Protein AF-0000000066289237 (afdb_homodimer)

Structure (mmCIF, N/CA/C/O backbone):
data_AF-0000000066289237-model_v1
#
loop_
_entity.id
_entity.type
_entity.pdbx_description
1 polymer 'UPF0339 protein NMB1088'
#
loop_
_atom_site.group_PDB
_atom_site.id
_atom_site.type_symbol
_atom_site.label_atom_id
_atom_site.label_alt_id
_atom_site.label_comp_id
_atom_site.label_asym_id
_atom_site.label_entity_id
_atom_site.label_seq_id
_atom_site.pdbx_PDB_ins_code
_atom_site.Cartn_x
_atom_site.Cartn_y
_atom_site.Cartn_z
_atom_site.occupancy
_atom_site.B_iso_or_equiv
_atom_site.auth_seq_id
_atom_site.auth_comp_id
_atom_site.auth_asym_id
_atom_site.auth_atom_id
_atom_site.pdbx_PDB_model_num
ATOM 1 N N . MET A 1 1 ? 5.824 -2.709 -13.477 1 91.81 1 MET A N 1
ATOM 2 C CA . MET A 1 1 ? 5.531 -1.972 -12.242 1 91.81 1 MET A CA 1
ATOM 3 C C . MET A 1 1 ? 6.652 -2.15 -11.227 1 91.81 1 MET A C 1
ATOM 5 O O . MET A 1 1 ? 7.297 -3.201 -11.18 1 91.81 1 MET A O 1
ATOM 9 N N . TYR A 1 2 ? 7.062 -1.073 -10.445 1 96.19 2 TYR A N 1
ATOM 10 C CA . TYR A 1 2 ? 8.086 -1.172 -9.406 1 96.19 2 TYR A CA 1
ATOM 11 C C . TYR A 1 2 ? 7.758 -0.263 -8.227 1 96.19 2 TYR A C 1
ATOM 13 O O . TYR A 1 2 ? 7.059 0.739 -8.383 1 96.19 2 TYR A O 1
ATOM 21 N N . PHE A 1 3 ? 8.375 -0.663 -7.129 1 96.94 3 PHE A N 1
ATOM 22 C CA . PHE A 1 3 ? 8.242 0.185 -5.953 1 96.94 3 PHE A CA 1
ATOM 23 C C . PHE A 1 3 ? 9.43 1.136 -5.836 1 96.94 3 PHE A C 1
ATOM 25 O O . PHE A 1 3 ? 10.555 0.781 -6.195 1 96.94 3 PHE A O 1
ATOM 32 N N . GLU A 1 4 ? 9.133 2.324 -5.316 1 96.88 4 GLU A N 1
ATOM 33 C CA . GLU A 1 4 ? 10.195 3.242 -4.902 1 96.88 4 GLU A CA 1
ATOM 34 C C . GLU A 1 4 ? 10.086 3.568 -3.414 1 96.88 4 GLU A C 1
ATOM 36 O O . GLU A 1 4 ? 9 3.842 -2.908 1 96.88 4 GLU A O 1
ATOM 41 N N . ILE A 1 5 ? 11.195 3.455 -2.75 1 97.06 5 ILE A N 1
ATOM 42 C CA . ILE A 1 5 ? 11.281 3.904 -1.365 1 97.06 5 ILE A CA 1
ATOM 43 C C . ILE A 1 5 ? 12.141 5.16 -1.282 1 97.06 5 ILE A C 1
ATOM 45 O O . ILE A 1 5 ? 13.266 5.188 -1.797 1 97.06 5 ILE A O 1
ATOM 49 N N . TYR A 1 6 ? 11.57 6.156 -0.684 1 96.5 6 TYR A N 1
ATOM 50 C CA . TYR A 1 6 ? 12.281 7.426 -0.592 1 96.5 6 TYR A CA 1
ATOM 51 C C . TYR A 1 6 ? 12.016 8.109 0.746 1 96.5 6 TYR A C 1
ATOM 53 O O . TYR A 1 6 ? 11.086 7.727 1.467 1 96.5 6 TYR A O 1
ATOM 61 N N . LYS A 1 7 ? 12.93 9.023 1.085 1 95.69 7 LYS A N 1
ATOM 62 C CA . LYS A 1 7 ? 12.75 9.82 2.295 1 95.69 7 LYS A CA 1
ATOM 63 C C . LYS A 1 7 ? 12.133 11.172 1.971 1 95.69 7 LYS A C 1
ATOM 65 O O . LYS A 1 7 ? 12.609 11.891 1.088 1 95.69 7 LYS A O 1
ATOM 70 N N . ASP A 1 8 ? 10.961 11.453 2.754 1 94.31 8 ASP A N 1
ATOM 71 C CA . ASP A 1 8 ? 10.289 12.711 2.445 1 94.31 8 ASP A CA 1
ATOM 72 C C . ASP A 1 8 ? 10.898 13.867 3.225 1 94.31 8 ASP A C 1
ATOM 74 O O . ASP A 1 8 ? 11.883 13.688 3.951 1 94.31 8 ASP A O 1
ATOM 78 N N . ALA A 1 9 ? 10.344 15.031 2.965 1 93.31 9 ALA A N 1
ATOM 79 C CA . ALA A 1 9 ? 10.883 16.266 3.539 1 93.31 9 ALA A CA 1
ATOM 80 C C . ALA A 1 9 ? 10.859 16.219 5.062 1 93.31 9 ALA A C 1
ATOM 82 O O . ALA A 1 9 ? 11.672 16.859 5.727 1 93.31 9 ALA A O 1
ATOM 83 N N . LYS A 1 10 ? 9.961 15.406 5.746 1 94.19 10 LYS A N 1
ATOM 84 C CA . LYS A 1 10 ? 9.812 15.289 7.195 1 94.19 10 LYS A CA 1
ATOM 85 C C . LYS A 1 10 ? 10.734 14.203 7.754 1 94.19 10 LYS A C 1
ATOM 87 O O . LYS A 1 10 ? 10.695 13.914 8.953 1 94.19 10 LYS A O 1
ATOM 92 N N . GLY A 1 11 ? 11.5 13.57 6.879 1 94.75 11 GLY A N 1
ATOM 93 C CA . GLY A 1 11 ? 12.43 12.547 7.32 1 94.75 11 GLY A CA 1
ATOM 94 C C . GLY A 1 11 ? 11.797 11.172 7.426 1 94.75 11 GLY A C 1
ATOM 95 O O . GLY A 1 11 ? 12.383 10.258 8.008 1 94.75 11 GLY A O 1
ATOM 96 N N . GLU A 1 12 ? 10.625 11.039 6.984 1 95.81 12 GLU A N 1
ATOM 97 C CA . GLU A 1 12 ? 9.953 9.742 7.02 1 95.81 12 GLU A CA 1
ATOM 98 C C . GLU A 1 12 ? 10.172 8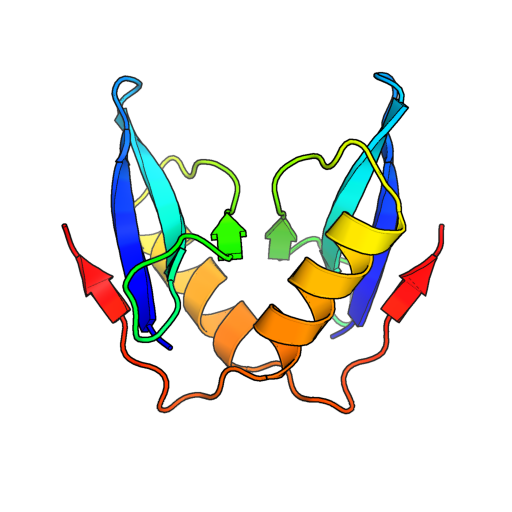.977 5.719 1 95.81 12 GLU A C 1
ATOM 100 O O . GLU A 1 12 ? 10.219 9.57 4.641 1 95.81 12 GLU A O 1
ATOM 105 N N . TYR A 1 13 ? 10.297 7.656 5.891 1 96.06 13 TYR A N 1
ATOM 106 C CA . TYR A 1 13 ? 10.398 6.785 4.727 1 96.06 13 TYR A CA 1
ATOM 107 C C . TYR A 1 13 ? 9.016 6.488 4.148 1 96.06 13 TYR A C 1
ATOM 109 O O . TYR A 1 13 ? 8.094 6.133 4.883 1 96.06 13 TYR A O 1
ATOM 117 N N . ARG A 1 14 ? 8.914 6.68 2.797 1 94.38 14 ARG A N 1
ATOM 118 C CA . ARG A 1 14 ? 7.664 6.426 2.088 1 94.38 14 ARG A CA 1
ATOM 119 C C . ARG A 1 14 ? 7.891 5.5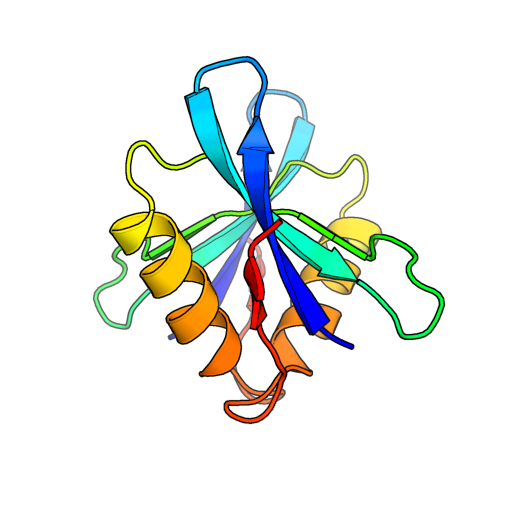2 0.883 1 94.38 14 ARG A C 1
ATOM 121 O O . ARG A 1 14 ? 9.016 5.402 0.391 1 94.38 14 ARG A O 1
ATOM 128 N N . TRP A 1 15 ? 6.789 4.883 0.565 1 95.06 15 TRP A N 1
ATOM 129 C CA . TRP A 1 15 ? 6.867 4.078 -0.649 1 95.06 15 TRP A CA 1
ATOM 130 C C . TRP A 1 15 ? 5.789 4.492 -1.646 1 95.06 15 TRP A C 1
ATOM 132 O O . TRP A 1 15 ? 4.75 5.031 -1.259 1 95.06 15 TRP A O 1
ATOM 142 N N . ARG A 1 16 ? 6.129 4.332 -2.891 1 94.38 16 ARG A N 1
ATOM 143 C CA . ARG A 1 16 ? 5.156 4.5 -3.969 1 94.38 16 ARG A CA 1
ATOM 144 C C . ARG A 1 16 ? 5.316 3.412 -5.023 1 94.38 16 ARG A C 1
ATOM 146 O O . ARG A 1 16 ? 6.426 2.924 -5.258 1 94.38 16 ARG A O 1
ATOM 153 N N . LEU A 1 17 ? 4.141 3.012 -5.566 1 94.5 17 LEU A N 1
ATOM 154 C CA . LEU A 1 17 ? 4.105 2.068 -6.68 1 94.5 17 LEU A CA 1
ATOM 155 C C . LEU A 1 17 ? 3.971 2.803 -8.008 1 94.5 17 LEU A C 1
ATOM 157 O O . LEU A 1 17 ? 3.051 3.602 -8.195 1 94.5 17 LEU A O 1
ATOM 161 N N . LYS A 1 18 ? 4.887 2.512 -8.891 1 94.56 18 LYS A N 1
ATOM 162 C CA . LYS A 1 18 ? 4.891 3.197 -10.18 1 94.56 18 LYS A CA 1
ATOM 163 C C . LYS A 1 18 ? 4.676 2.211 -11.328 1 94.56 18 LYS A C 1
ATOM 165 O O . LYS A 1 18 ? 5.156 1.078 -11.281 1 94.56 18 LYS A O 1
ATOM 170 N N . ALA A 1 19 ? 3.955 2.754 -12.305 1 91.19 19 ALA A N 1
ATOM 171 C CA . ALA A 1 19 ? 3.768 1.984 -13.531 1 91.19 19 ALA A CA 1
ATOM 172 C C . ALA A 1 19 ? 5.023 2.014 -14.391 1 91.19 19 ALA A C 1
ATOM 174 O O . ALA A 1 19 ? 5.992 2.711 -14.07 1 91.19 19 ALA A O 1
ATOM 175 N N . ALA A 1 20 ? 4.918 1.246 -15.445 1 87.69 20 ALA A N 1
ATOM 176 C CA . ALA A 1 20 ? 6.035 1.182 -16.375 1 87.69 20 ALA A CA 1
ATOM 177 C C . ALA A 1 20 ? 6.371 2.566 -16.938 1 87.69 20 ALA A C 1
ATOM 179 O O . ALA A 1 20 ? 7.539 2.881 -17.172 1 87.69 20 ALA A O 1
ATOM 180 N N . ASN A 1 21 ? 5.34 3.357 -16.984 1 91.38 21 ASN A N 1
ATOM 181 C CA . ASN A 1 21 ? 5.543 4.703 -17.5 1 91.38 21 ASN A CA 1
ATOM 182 C C . ASN A 1 21 ? 5.949 5.676 -16.406 1 91.38 21 ASN A C 1
ATOM 184 O O . ASN A 1 21 ? 5.941 6.891 -16.609 1 91.38 21 ASN A O 1
ATOM 188 N N . HIS A 1 22 ? 6.184 5.195 -15.352 1 88.56 22 HIS A N 1
ATOM 189 C CA . HIS A 1 22 ? 6.73 5.918 -14.211 1 88.56 22 HIS A CA 1
ATOM 190 C C . HIS A 1 22 ? 5.66 6.766 -13.531 1 88.56 22 HIS A C 1
ATOM 192 O O . HIS A 1 22 ? 5.977 7.668 -12.75 1 88.56 22 HIS A O 1
ATOM 198 N N . GLU A 1 23 ? 4.363 6.523 -13.906 1 90.56 23 GLU A N 1
ATOM 199 C CA . GLU A 1 23 ? 3.271 7.207 -13.219 1 90.56 23 GLU A CA 1
ATOM 200 C C . GLU A 1 23 ? 2.99 6.574 -11.859 1 90.56 23 GLU A C 1
ATOM 202 O O . GLU A 1 23 ? 3.021 5.352 -11.727 1 90.56 23 GLU A O 1
ATOM 207 N N . ILE A 1 24 ? 2.75 7.441 -10.852 1 89.19 24 ILE A N 1
ATOM 208 C CA . ILE A 1 24 ? 2.434 6.938 -9.516 1 89.19 24 ILE A CA 1
ATOM 209 C C . ILE A 1 24 ? 1.014 6.375 -9.508 1 89.19 24 ILE A C 1
ATOM 211 O O . ILE A 1 24 ? 0.061 7.066 -9.875 1 89.19 24 ILE A O 1
ATOM 215 N N . ILE A 1 25 ? 0.928 5.172 -9.102 1 87.19 25 ILE A N 1
ATOM 216 C CA . ILE A 1 25 ? -0.39 4.547 -9.117 1 87.19 25 ILE A CA 1
ATOM 217 C C . ILE A 1 25 ? -0.877 4.324 -7.688 1 87.19 25 ILE A C 1
ATOM 219 O O . ILE A 1 25 ? -2.084 4.254 -7.441 1 87.19 25 ILE A O 1
ATOM 223 N N . ALA A 1 26 ? -0.046 4.062 -6.777 1 89.94 26 ALA A N 1
ATOM 224 C CA . ALA A 1 26 ? -0.399 3.93 -5.363 1 89.94 26 ALA A CA 1
ATOM 225 C C . ALA A 1 26 ? 0.72 4.449 -4.469 1 89.94 26 ALA A C 1
ATOM 227 O O . ALA A 1 26 ? 1.894 4.41 -4.844 1 89.94 26 ALA A O 1
ATOM 228 N N . GLN A 1 27 ? 0.254 4.969 -3.393 1 90.19 27 GLN A N 1
ATOM 229 C CA . GLN A 1 27 ? 1.231 5.48 -2.438 1 90.19 27 GLN A CA 1
ATOM 230 C C . GLN A 1 27 ? 0.87 5.078 -1.011 1 90.19 27 GLN A C 1
ATOM 232 O O . GLN A 1 27 ? -0.311 4.98 -0.668 1 90.19 27 GLN A O 1
ATOM 237 N N . GLY A 1 28 ? 1.932 4.863 -0.242 1 89.06 28 GLY A N 1
ATOM 238 C CA . GLY A 1 28 ? 1.711 4.488 1.146 1 89.06 28 GLY A CA 1
ATOM 239 C C . GLY A 1 28 ? 1.954 5.629 2.117 1 89.06 28 GLY A C 1
ATOM 240 O O . GLY A 1 28 ? 2.205 6.762 1.703 1 89.06 28 GLY A O 1
ATOM 241 N N . GLU A 1 29 ? 1.753 5.27 3.387 1 87.88 29 GLU A N 1
ATOM 242 C CA . GLU A 1 29 ? 2.014 6.203 4.477 1 87.88 29 GLU A CA 1
ATOM 243 C C . GLU A 1 29 ? 3.506 6.293 4.785 1 87.88 29 GLU A C 1
ATOM 245 O O . GLU A 1 29 ? 4.312 5.57 4.188 1 87.88 29 GLU A O 1
ATOM 250 N N . GLY A 1 30 ? 3.832 7.32 5.621 1 92.44 30 GLY A N 1
ATOM 251 C CA . GLY A 1 30 ? 5.219 7.469 6.027 1 92.44 30 GLY A CA 1
ATOM 252 C C . GLY A 1 30 ? 5.598 6.582 7.199 1 92.44 30 GLY A C 1
ATOM 253 O O . GLY A 1 30 ? 4.797 6.379 8.117 1 92.44 30 GLY A O 1
ATOM 254 N N . TYR A 1 31 ? 6.902 6.094 7.145 1 93.88 31 TYR A N 1
ATOM 255 C CA . TYR A 1 31 ? 7.469 5.281 8.219 1 93.88 31 TYR A CA 1
ATOM 256 C C . TYR A 1 31 ? 8.688 5.965 8.828 1 93.88 31 TYR A C 1
ATOM 258 O O . TYR A 1 31 ? 9.477 6.598 8.117 1 93.88 31 TYR A O 1
ATOM 266 N N . THR A 1 32 ? 8.812 5.711 10.109 1 93.88 32 THR A N 1
ATOM 267 C CA . THR A 1 32 ? 9.914 6.355 10.812 1 93.88 32 THR A CA 1
ATOM 268 C C . THR A 1 32 ? 11.242 5.691 10.469 1 93.88 32 THR A C 1
ATOM 270 O O . THR A 1 32 ? 12.305 6.316 10.57 1 93.88 32 THR A O 1
ATOM 273 N N . SER A 1 33 ? 11.219 4.438 10.055 1 94.94 33 SER A N 1
ATOM 274 C CA . SER A 1 33 ? 12.438 3.732 9.695 1 94.94 33 SER A CA 1
ATOM 275 C C . SER A 1 33 ? 12.344 3.131 8.297 1 94.94 33 SER A C 1
ATOM 277 O O . SER A 1 33 ? 11.258 2.748 7.859 1 94.94 33 SER A O 1
ATOM 279 N N . LYS A 1 34 ? 13.586 3.057 7.684 1 94.5 34 LYS A N 1
ATOM 280 C CA . LYS A 1 34 ? 13.648 2.426 6.371 1 94.5 34 LYS A CA 1
ATOM 281 C C . LYS A 1 34 ? 13.219 0.963 6.441 1 94.5 34 LYS A C 1
ATOM 283 O O . LYS A 1 34 ? 12.547 0.46 5.535 1 94.5 34 LYS A O 1
ATOM 288 N N . GLN A 1 35 ? 13.609 0.328 7.488 1 95.06 35 GLN A N 1
ATOM 289 C CA . GLN A 1 35 ? 13.312 -1.091 7.664 1 95.06 35 GLN A CA 1
ATOM 290 C C . GLN A 1 35 ? 11.805 -1.337 7.719 1 95.06 35 GLN A C 1
ATOM 292 O O . GLN A 1 35 ? 11.305 -2.285 7.113 1 95.06 35 GLN A O 1
ATOM 297 N N . ASN A 1 36 ? 11.094 -0.491 8.438 1 92.75 36 ASN A N 1
ATOM 298 C CA . ASN A 1 36 ? 9.641 -0.623 8.531 1 92.75 36 ASN A CA 1
ATOM 299 C C . ASN A 1 36 ? 8.977 -0.404 7.176 1 92.75 36 ASN A C 1
ATOM 301 O O . ASN A 1 36 ? 8.008 -1.088 6.84 1 92.75 36 ASN A O 1
ATOM 305 N N . CYS A 1 37 ? 9.516 0.542 6.445 1 94.5 37 CYS A N 1
ATOM 306 C CA . CYS A 1 37 ? 8.992 0.825 5.113 1 94.5 37 CYS A CA 1
ATOM 307 C C . CYS A 1 37 ? 9.211 -0.357 4.18 1 94.5 37 CYS A C 1
ATOM 309 O O . CYS A 1 37 ? 8.289 -0.776 3.473 1 94.5 37 CYS A O 1
ATOM 311 N N . GLN A 1 38 ? 10.438 -0.87 4.242 1 95 38 GLN A N 1
ATOM 312 C CA . GLN A 1 38 ? 10.75 -2.035 3.426 1 95 38 GLN A CA 1
ATOM 313 C C . GLN A 1 38 ? 9.875 -3.227 3.801 1 95 38 GLN A C 1
ATOM 315 O O . GLN A 1 38 ? 9.422 -3.967 2.926 1 95 38 GLN A O 1
ATOM 320 N N . HIS A 1 39 ? 9.625 -3.373 5.043 1 92.81 39 HIS A N 1
ATOM 321 C CA . HIS A 1 39 ? 8.773 -4.465 5.5 1 92.81 39 HIS A CA 1
ATOM 322 C C . HIS A 1 39 ? 7.355 -4.32 4.961 1 92.81 39 HIS A C 1
ATOM 324 O O . HIS A 1 39 ? 6.738 -5.309 4.547 1 92.81 39 HIS A O 1
ATOM 330 N N . ALA A 1 40 ? 6.875 -3.121 5 1 91.69 40 ALA A N 1
ATOM 331 C CA . ALA A 1 40 ? 5.543 -2.855 4.465 1 91.69 40 ALA A CA 1
ATOM 332 C C . ALA A 1 40 ? 5.457 -3.236 2.99 1 91.69 40 ALA A C 1
ATOM 334 O O . ALA A 1 40 ? 4.504 -3.893 2.564 1 91.69 40 ALA A O 1
ATOM 335 N N . VAL A 1 41 ? 6.414 -2.812 2.225 1 94.69 41 VAL A N 1
ATOM 336 C CA . VAL A 1 41 ? 6.457 -3.119 0.798 1 94.69 41 VAL A CA 1
ATOM 337 C C . VAL A 1 41 ? 6.496 -4.633 0.597 1 94.69 41 VAL A C 1
ATOM 339 O O . VAL A 1 41 ? 5.797 -5.172 -0.265 1 94.69 41 VAL A O 1
ATOM 342 N N . ASP A 1 42 ? 7.301 -5.344 1.405 1 94.44 42 ASP A N 1
ATOM 343 C CA . ASP A 1 42 ? 7.414 -6.797 1.301 1 94.44 42 ASP A CA 1
ATOM 344 C C . ASP A 1 42 ? 6.07 -7.473 1.565 1 94.44 42 ASP A C 1
ATOM 346 O O . ASP A 1 42 ? 5.723 -8.453 0.903 1 94.44 42 ASP A O 1
ATOM 350 N N . LEU A 1 43 ? 5.371 -7.016 2.51 1 91.12 43 LEU A N 1
ATOM 351 C CA . LEU A 1 43 ? 4.055 -7.559 2.811 1 91.12 43 LEU A CA 1
ATOM 352 C C . LEU A 1 43 ? 3.086 -7.309 1.659 1 91.12 43 LEU A C 1
ATOM 354 O O . LEU A 1 43 ? 2.285 -8.18 1.313 1 91.12 43 LEU A O 1
ATOM 358 N N . LEU A 1 44 ? 3.18 -6.07 1.134 1 92.88 44 LEU A N 1
ATOM 359 C CA . LEU A 1 44 ? 2.344 -5.762 -0.021 1 92.88 44 LEU A CA 1
ATOM 360 C C . LEU A 1 44 ? 2.654 -6.695 -1.185 1 92.88 44 LEU A C 1
ATOM 362 O O . LEU A 1 44 ? 1.743 -7.168 -1.868 1 92.88 44 LEU A O 1
ATOM 366 N N . LYS A 1 45 ? 3.932 -6.988 -1.428 1 95.31 45 LYS A N 1
ATOM 367 C CA . LYS A 1 45 ? 4.367 -7.855 -2.518 1 95.31 45 LYS A CA 1
ATOM 368 C C . LYS A 1 45 ? 3.938 -9.297 -2.273 1 95.31 45 LYS A C 1
ATOM 370 O O . LYS A 1 45 ? 3.992 -10.133 -3.184 1 95.31 45 LYS A O 1
ATOM 375 N N . SER A 1 46 ? 3.545 -9.609 -1.029 1 94.81 46 SER A N 1
ATOM 376 C CA . SER A 1 46 ? 3.125 -10.969 -0.696 1 94.81 46 SER A CA 1
ATOM 377 C C . SER A 1 46 ? 1.63 -11.156 -0.924 1 94.81 46 SER A C 1
ATOM 379 O O . SER A 1 46 ? 1.112 -12.266 -0.801 1 94.81 46 SER A O 1
ATOM 381 N N . THR A 1 47 ? 0.904 -10.102 -1.244 1 95.56 47 THR A N 1
ATOM 382 C CA . THR A 1 47 ? -0.514 -10.234 -1.562 1 95.56 47 THR A CA 1
ATOM 383 C C . THR A 1 47 ? -0.702 -10.75 -2.986 1 95.56 47 THR A C 1
ATOM 385 O O . THR A 1 47 ? 0.252 -10.805 -3.764 1 95.56 47 THR A O 1
ATOM 388 N N . THR A 1 48 ? -1.945 -11.266 -3.32 1 95.19 48 THR A N 1
ATOM 389 C CA . THR A 1 48 ? -2.277 -11.797 -4.633 1 95.19 48 THR A CA 1
ATOM 390 C C . THR A 1 48 ? -3.672 -11.352 -5.066 1 95.19 48 THR A C 1
ATOM 392 O O . THR A 1 48 ? -4.398 -10.734 -4.285 1 95.19 48 THR A O 1
ATOM 395 N N . ALA A 1 49 ? -3.986 -11.633 -6.312 1 94.62 49 ALA A N 1
ATOM 396 C CA . ALA A 1 49 ? -5.316 -11.328 -6.836 1 94.62 49 ALA A CA 1
ATOM 397 C C . ALA A 1 49 ? -6.402 -11.977 -5.98 1 94.62 49 ALA A C 1
ATOM 399 O O . ALA A 1 49 ? -7.531 -11.484 -5.922 1 94.62 49 ALA A O 1
ATOM 400 N N . ALA A 1 50 ? -6.008 -12.992 -5.219 1 95.81 50 ALA A N 1
ATOM 401 C CA . ALA A 1 50 ? -6.977 -13.742 -4.422 1 95.81 50 ALA A CA 1
ATOM 402 C C . ALA A 1 50 ? -7.117 -13.141 -3.025 1 95.81 50 ALA A C 1
ATOM 404 O O . ALA A 1 50 ? -8.016 -13.516 -2.27 1 95.81 50 ALA A O 1
ATOM 405 N N . THR A 1 51 ? -6.199 -12.25 -2.67 1 96.56 51 THR A N 1
ATOM 406 C CA . THR A 1 51 ? -6.293 -11.641 -1.349 1 96.56 51 THR A CA 1
ATOM 407 C C . THR A 1 51 ? -7.605 -10.883 -1.192 1 96.56 51 THR A C 1
ATOM 409 O O . THR A 1 51 ? -7.914 -9.992 -1.987 1 96.56 51 THR A O 1
ATOM 412 N N . PRO A 1 52 ? -8.445 -11.164 -0.225 1 96.75 52 PRO A N 1
ATOM 413 C CA . PRO A 1 52 ? -9.773 -10.57 -0.108 1 96.75 52 PRO A CA 1
ATOM 414 C C . PRO A 1 52 ? -9.727 -9.086 0.249 1 96.75 52 PRO A C 1
ATOM 416 O O . PRO A 1 52 ? -8.789 -8.633 0.914 1 96.75 52 PRO A O 1
ATOM 419 N N . VAL A 1 53 ? -10.781 -8.352 -0.251 1 96.62 53 VAL A N 1
ATOM 420 C CA . VAL A 1 53 ? -10.992 -6.945 0.065 1 96.62 53 VAL A CA 1
ATOM 421 C C . VAL A 1 53 ? -12.336 -6.762 0.756 1 96.62 53 VAL A C 1
ATOM 423 O O . VAL A 1 53 ? -13.375 -7.188 0.237 1 96.62 53 VAL A O 1
ATOM 426 N N . LYS A 1 54 ? -12.266 -6.137 1.92 1 95.88 54 LYS A N 1
ATOM 427 C CA . LYS A 1 54 ? -13.492 -5.855 2.668 1 95.88 54 LYS A CA 1
ATOM 428 C C . LYS A 1 54 ? -13.766 -4.355 2.721 1 95.88 54 LYS A C 1
ATOM 430 O O . LYS A 1 54 ? -12.852 -3.555 2.908 1 95.88 54 LYS A O 1
ATOM 435 N N . GLU A 1 55 ? -15.016 -4.023 2.498 1 93.88 55 GLU A N 1
ATOM 436 C CA . GLU A 1 55 ? -15.43 -2.639 2.719 1 93.88 55 GLU A CA 1
ATOM 437 C C . GLU A 1 55 ? -16.047 -2.459 4.102 1 93.88 55 GLU A C 1
ATOM 439 O O . GLU A 1 55 ? -16.938 -3.221 4.496 1 93.88 55 GLU A O 1
ATOM 444 N N . VAL A 1 56 ? -15.398 -1.498 4.82 1 88 56 VAL A N 1
ATOM 445 C CA . VAL A 1 56 ? -15.922 -1.307 6.168 1 88 56 VAL A CA 1
ATOM 446 C C . VAL A 1 56 ? -16.375 0.142 6.352 1 88 56 VAL A C 1
ATOM 448 O O . VAL A 1 56 ? -15.734 1.063 5.824 1 88 56 VAL A O 1
ATOM 451 N N . MET B 1 1 ? -4.16 -12.82 5.207 1 91.88 1 MET B N 1
ATOM 452 C CA . MET B 1 1 ? -4.074 -11.367 5.051 1 91.88 1 MET B CA 1
ATOM 453 C C . MET B 1 1 ? -5.223 -10.844 4.199 1 91.88 1 MET B C 1
ATOM 455 O O . MET B 1 1 ? -5.695 -11.531 3.293 1 91.88 1 MET B O 1
ATOM 459 N N . TYR B 1 2 ? -5.836 -9.648 4.535 1 96.19 2 TYR B N 1
ATOM 460 C CA . TYR B 1 2 ? -6.902 -9.047 3.742 1 96.19 2 TYR B CA 1
ATOM 461 C C . TYR B 1 2 ? -6.797 -7.523 3.762 1 96.19 2 TYR B C 1
ATOM 463 O O . TYR B 1 2 ? -6.25 -6.945 4.703 1 96.19 2 TYR B O 1
ATOM 471 N N . PHE B 1 3 ? -7.418 -6.992 2.729 1 97 3 PHE B N 1
ATOM 472 C CA . PHE B 1 3 ? -7.5 -5.535 2.684 1 97 3 PHE B CA 1
ATOM 473 C C . PHE B 1 3 ? -8.82 -5.051 3.266 1 97 3 PHE B C 1
ATOM 475 O O . PHE B 1 3 ? -9.852 -5.707 3.117 1 97 3 PHE B O 1
ATOM 482 N N . GLU B 1 4 ? -8.742 -3.879 3.91 1 96.88 4 GLU B N 1
ATOM 483 C CA . GLU B 1 4 ? -9.953 -3.156 4.293 1 96.88 4 GLU B CA 1
ATOM 484 C C . GLU B 1 4 ? -10 -1.774 3.648 1 96.88 4 GLU B C 1
ATOM 486 O O . GLU B 1 4 ? -9 -1.056 3.635 1 96.88 4 GLU B O 1
ATOM 491 N N . ILE B 1 5 ? -11.133 -1.49 3.08 1 97.06 5 ILE B N 1
ATOM 492 C CA . ILE B 1 5 ? -11.375 -0.141 2.58 1 97.06 5 ILE B CA 1
ATOM 493 C C . ILE B 1 5 ? -12.414 0.551 3.455 1 97.06 5 ILE B C 1
ATOM 495 O O . ILE B 1 5 ? -13.492 -0.003 3.709 1 97.06 5 ILE B O 1
ATOM 499 N N . TYR B 1 6 ? -12.047 1.698 3.904 1 96.56 6 TYR B N 1
ATOM 500 C CA . TYR B 1 6 ? -12.945 2.428 4.793 1 96.56 6 TYR B CA 1
ATOM 501 C C . TYR B 1 6 ? -12.875 3.928 4.531 1 96.56 6 TYR B C 1
ATOM 503 O O . TYR B 1 6 ? -11.953 4.402 3.867 1 96.56 6 TYR B O 1
ATOM 511 N N . LYS B 1 7 ? -13.93 4.609 4.965 1 95.69 7 LYS B N 1
ATOM 512 C CA . LYS B 1 7 ? -13.953 6.066 4.867 1 95.69 7 LYS B CA 1
ATOM 513 C C . LYS B 1 7 ? -13.516 6.715 6.18 1 95.69 7 LYS B C 1
ATOM 515 O O . LYS B 1 7 ? -14.031 6.375 7.246 1 95.69 7 LYS B O 1
ATOM 520 N N . ASP B 1 8 ? -12.461 7.668 6.012 1 94.19 8 ASP B N 1
ATOM 521 C CA . ASP B 1 8 ? -11.953 8.273 7.238 1 94.19 8 ASP B CA 1
ATOM 522 C C . ASP B 1 8 ? -12.781 9.492 7.633 1 94.19 8 ASP B C 1
ATOM 524 O O . ASP B 1 8 ? -13.766 9.82 6.977 1 94.19 8 ASP B O 1
ATOM 528 N N . ALA B 1 9 ? -12.375 10.062 8.75 1 93.25 9 ALA B N 1
ATOM 529 C CA . ALA B 1 9 ? -13.133 11.172 9.328 1 93.25 9 ALA B CA 1
ATOM 530 C C . ALA B 1 9 ? -13.211 12.344 8.359 1 93.25 9 ALA B C 1
ATOM 532 O O . ALA B 1 9 ? -14.156 13.133 8.406 1 93.25 9 ALA B O 1
ATOM 533 N N . LYS B 1 10 ? -12.242 12.539 7.363 1 94.19 10 LYS B N 1
ATOM 534 C CA . LYS B 1 10 ? -12.188 13.633 6.395 1 94.19 10 LYS B CA 1
ATOM 535 C C . LYS B 1 10 ? -12.977 13.297 5.137 1 94.19 10 LYS B C 1
ATOM 537 O O . LYS B 1 10 ? -12.984 14.062 4.176 1 94.19 10 LYS B O 1
ATOM 542 N N . GLY B 1 11 ? -13.578 12.109 5.121 1 94.62 11 GLY B N 1
ATOM 543 C CA . GLY B 1 11 ? -14.383 11.711 3.975 1 94.62 11 GLY B CA 1
ATOM 544 C C . GLY B 1 11 ? -13.562 11.062 2.873 1 94.62 11 GLY B C 1
ATOM 545 O O . GLY B 1 11 ? -14.047 10.898 1.753 1 94.62 11 GLY B O 1
ATOM 546 N N . GLU B 1 12 ? -12.352 10.805 3.119 1 95.81 12 GLU B N 1
ATOM 547 C CA . GLU B 1 12 ? -11.5 10.156 2.127 1 95.81 12 GLU B CA 1
ATOM 548 C C . GLU B 1 12 ? -11.5 8.641 2.305 1 95.81 12 GLU B C 1
ATOM 550 O O . GLU B 1 12 ? -11.562 8.141 3.432 1 95.81 12 GLU B O 1
ATOM 555 N N . TYR B 1 13 ? -11.453 7.969 1.166 1 96.12 13 TYR B N 1
ATOM 556 C CA . TYR B 1 13 ? -11.336 6.516 1.19 1 96.12 13 TYR B CA 1
ATOM 557 C C . TYR B 1 13 ? -9.898 6.086 1.413 1 96.12 13 TYR B C 1
ATOM 559 O O . TYR B 1 13 ? -8.984 6.59 0.755 1 96.12 13 TYR B O 1
ATOM 567 N N . ARG B 1 14 ? -9.734 5.145 2.4 1 94.38 14 ARG B N 1
ATOM 568 C CA . ARG B 1 14 ? -8.414 4.617 2.729 1 94.38 14 ARG B CA 1
ATOM 569 C C . ARG B 1 14 ? -8.422 3.09 2.734 1 94.38 14 ARG B C 1
ATOM 571 O O . ARG B 1 14 ? -9.477 2.469 2.871 1 94.38 14 ARG B O 1
ATOM 578 N N . TRP B 1 15 ? -7.223 2.625 2.502 1 95.06 15 TRP B N 1
ATOM 579 C CA . TRP B 1 15 ? -7.094 1.175 2.605 1 95.06 15 TRP B CA 1
ATOM 580 C C . TRP B 1 15 ? -6.027 0.793 3.625 1 95.06 15 TRP B C 1
ATOM 582 O O . TRP B 1 15 ? -5.109 1.571 3.893 1 95.06 15 TRP B O 1
ATOM 592 N N . ARG B 1 16 ? -6.254 -0.321 4.242 1 94.44 16 ARG B N 1
ATOM 593 C CA . ARG B 1 16 ? -5.25 -0.928 5.109 1 94.44 16 ARG B CA 1
ATOM 594 C C . ARG B 1 16 ? -5.172 -2.436 4.887 1 94.44 16 ARG B C 1
ATOM 596 O O . ARG B 1 16 ? -6.176 -3.072 4.562 1 94.44 16 ARG B O 1
ATOM 603 N N . LEU B 1 17 ? -3.92 -2.934 4.996 1 94.56 17 LEU B N 1
ATOM 604 C CA . LEU B 1 17 ? -3.664 -4.367 4.938 1 94.56 17 LEU B CA 1
ATOM 605 C C . LEU B 1 17 ? -3.555 -4.957 6.344 1 94.56 17 LEU B C 1
ATOM 607 O O . LEU B 1 17 ? -2.758 -4.484 7.156 1 94.56 17 LEU B O 1
ATOM 611 N N . LYS B 1 18 ? -4.344 -5.961 6.59 1 94.69 18 LYS B N 1
ATOM 612 C CA . LYS B 1 18 ? -4.367 -6.562 7.922 1 94.69 18 LYS B CA 1
ATOM 613 C C . LYS B 1 18 ? -3.926 -8.023 7.871 1 94.69 18 LYS B C 1
ATOM 615 O O . LYS B 1 18 ? -4.227 -8.734 6.914 1 94.69 18 LYS B O 1
ATOM 620 N N . ALA B 1 19 ? -3.23 -8.359 8.953 1 91.5 19 ALA B N 1
ATOM 621 C CA . ALA B 1 19 ? -2.844 -9.758 9.117 1 91.5 19 ALA B CA 1
ATOM 622 C C . ALA B 1 19 ? -4.031 -10.609 9.562 1 91.5 19 ALA B C 1
ATOM 624 O O . ALA B 1 19 ? -5.113 -10.086 9.82 1 91.5 19 ALA B O 1
ATOM 625 N N . ALA B 1 20 ? -3.736 -11.883 9.625 1 87.88 20 ALA B N 1
ATOM 626 C CA . ALA B 1 20 ? -4.766 -12.828 10.062 1 87.88 20 ALA B CA 1
ATOM 627 C C . ALA B 1 20 ? -5.277 -12.477 11.453 1 87.88 20 ALA B C 1
ATOM 629 O O . ALA B 1 20 ? -6.465 -12.641 11.75 1 87.88 20 ALA B O 1
ATOM 630 N N . ASN B 1 21 ? -4.383 -11.898 12.195 1 91.62 21 ASN B N 1
ATOM 631 C CA . ASN B 1 21 ? -4.758 -11.531 13.555 1 91.62 21 ASN B CA 1
ATOM 632 C C . ASN B 1 21 ? -5.383 -10.141 13.609 1 91.62 21 ASN B C 1
ATOM 634 O O . ASN B 1 21 ? -5.559 -9.57 14.688 1 91.62 21 ASN B O 1
ATOM 638 N N . HIS B 1 22 ? -5.602 -9.648 12.578 1 88.69 22 HIS B N 1
ATOM 639 C CA . HIS B 1 22 ? -6.324 -8.391 12.398 1 88.69 22 HIS B CA 1
ATOM 640 C C . HIS B 1 22 ? -5.445 -7.195 12.742 1 88.69 22 HIS B C 1
ATOM 642 O O . HIS B 1 22 ? -5.945 -6.09 12.953 1 88.69 22 HIS B O 1
ATOM 648 N N . GLU B 1 23 ? -4.102 -7.445 12.867 1 90.81 23 GLU B N 1
ATOM 649 C CA . GLU B 1 23 ? -3.172 -6.336 13.07 1 90.81 23 GLU B CA 1
ATOM 650 C C . GLU B 1 23 ? -2.891 -5.605 11.766 1 90.81 23 GLU B C 1
ATOM 652 O O . GLU B 1 23 ? -2.748 -6.234 10.711 1 90.81 23 GLU B O 1
ATOM 657 N N . ILE B 1 24 ? -2.838 -4.25 11.836 1 89.38 24 ILE B N 1
ATOM 658 C CA . ILE B 1 24 ? -2.539 -3.457 10.648 1 89.38 24 ILE B CA 1
ATOM 659 C C . ILE B 1 24 ? -1.057 -3.58 10.305 1 89.38 24 ILE B C 1
ATOM 661 O O . ILE B 1 24 ? -0.194 -3.322 11.148 1 89.38 24 ILE B O 1
ATOM 665 N N . ILE B 1 25 ? -0.833 -3.961 9.109 1 87.31 25 ILE B N 1
ATOM 666 C CA . I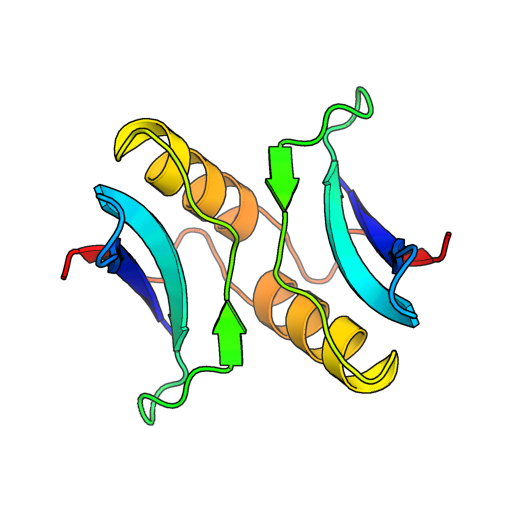LE B 1 25 ? 0.562 -4.16 8.734 1 87.31 25 ILE B CA 1
ATOM 667 C C . ILE B 1 25 ? 0.981 -3.094 7.727 1 87.31 25 ILE B C 1
ATOM 669 O O . ILE B 1 25 ? 2.166 -2.77 7.613 1 87.31 25 ILE B O 1
ATOM 673 N N . ALA B 1 26 ? 0.13 -2.656 6.898 1 89.75 26 ALA B N 1
ATOM 674 C CA . ALA B 1 26 ? 0.406 -1.57 5.961 1 89.75 26 ALA B CA 1
ATOM 675 C C . ALA B 1 26 ? -0.837 -0.718 5.727 1 89.75 26 ALA B C 1
ATOM 677 O O . ALA B 1 26 ? -1.964 -1.209 5.836 1 89.75 26 ALA B O 1
ATOM 678 N N . GLN B 1 27 ? -0.533 0.507 5.5 1 90.12 27 GLN B N 1
ATOM 679 C CA . GLN B 1 27 ? -1.638 1.425 5.234 1 90.12 27 GLN B CA 1
ATOM 680 C C . GLN B 1 27 ? -1.312 2.357 4.074 1 90.12 27 GLN B C 1
ATOM 682 O O . GLN B 1 27 ? -0.153 2.73 3.875 1 90.12 27 GLN B O 1
ATOM 687 N N . GLY B 1 28 ? -2.373 2.682 3.35 1 89.12 28 GLY B N 1
ATOM 688 C CA . GLY B 1 28 ? -2.188 3.58 2.221 1 89.12 28 GLY B CA 1
ATOM 689 C C . GLY B 1 28 ? -2.674 4.992 2.494 1 89.12 28 GLY B C 1
ATOM 690 O O . GLY B 1 28 ? -3.098 5.301 3.609 1 89.12 28 GLY B O 1
ATOM 691 N N . GLU B 1 29 ? -2.504 5.809 1.467 1 88.12 29 GLU B N 1
ATOM 692 C CA . GLU B 1 29 ? -2.979 7.188 1.504 1 88.12 29 GLU B CA 1
ATOM 693 C C . GLU B 1 29 ? -4.484 7.262 1.275 1 88.12 29 GLU B C 1
ATOM 695 O O . GLU B 1 29 ? -5.125 6.246 1.001 1 88.12 29 GLU B O 1
ATOM 700 N N . GLY B 1 30 ? -5 8.477 1.54 1 92.38 30 GLY B N 1
ATOM 701 C CA . GLY B 1 30 ? -6.422 8.68 1.304 1 92.38 30 GLY B CA 1
ATOM 702 C C . GLY B 1 30 ? -6.742 9.023 -0.14 1 92.38 30 GLY B C 1
ATOM 703 O O . GLY B 1 30 ? -5.988 9.742 -0.798 1 92.38 30 GLY B O 1
ATOM 704 N N . TYR B 1 31 ? -7.957 8.516 -0.578 1 93.88 31 TYR B N 1
ATOM 705 C CA . TYR B 1 31 ? -8.477 8.797 -1.914 1 93.88 31 TYR B CA 1
ATOM 706 C C . TYR B 1 31 ? -9.812 9.516 -1.843 1 93.88 31 TYR B C 1
ATOM 708 O O . TYR B 1 31 ? -10.641 9.211 -0.97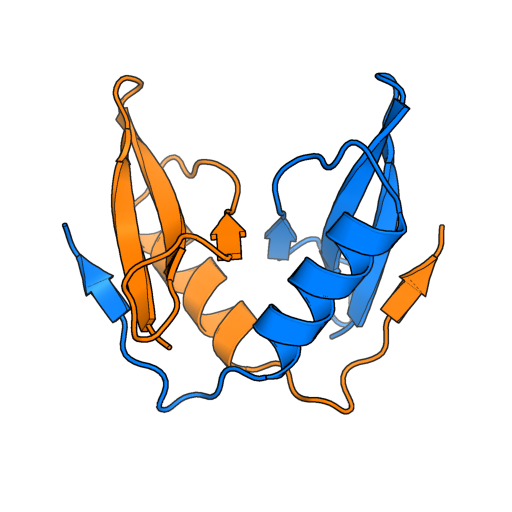6 1 93.88 31 TYR B O 1
ATOM 716 N N . THR B 1 32 ? -9.992 10.352 -2.84 1 93.62 32 THR B N 1
ATOM 717 C CA . THR B 1 32 ? -11.227 11.133 -2.848 1 93.62 32 THR B CA 1
ATOM 718 C C . THR B 1 32 ? -12.414 10.273 -3.266 1 93.62 32 THR B C 1
ATOM 720 O O . THR B 1 32 ? -13.555 10.57 -2.918 1 93.62 32 THR B O 1
ATOM 723 N N . SER B 1 33 ? -12.156 9.211 -3.988 1 94.88 33 SER B N 1
ATOM 724 C CA . SER B 1 33 ? -13.234 8.328 -4.426 1 94.88 33 SER B CA 1
ATOM 725 C C . SER B 1 33 ? -12.961 6.879 -4.035 1 94.88 33 SER B C 1
ATOM 727 O O . SER B 1 33 ? -11.805 6.453 -3.98 1 94.88 33 SER B O 1
ATOM 729 N N . LYS B 1 34 ? -14.148 6.172 -3.816 1 94.44 34 LYS B N 1
ATOM 730 C CA . LYS B 1 34 ? -14.031 4.75 -3.514 1 94.44 34 LYS B CA 1
ATOM 731 C C . LYS B 1 34 ? -13.391 3.99 -4.676 1 94.44 34 LYS B C 1
ATOM 733 O O . LYS B 1 34 ? -12.594 3.074 -4.461 1 94.44 34 LYS B O 1
ATOM 738 N N . GLN B 1 35 ? -13.75 4.367 -5.844 1 94.88 35 GLN B N 1
ATOM 739 C CA . GLN B 1 35 ? -13.258 3.695 -7.043 1 94.88 35 GLN B CA 1
ATOM 740 C C . GLN B 1 35 ? -11.742 3.807 -7.156 1 94.88 35 GLN B C 1
ATOM 742 O O . GLN B 1 35 ? -11.062 2.832 -7.492 1 94.88 35 GLN B O 1
ATOM 747 N N . ASN B 1 36 ? -11.211 4.98 -6.879 1 92.62 36 ASN B N 1
ATOM 748 C CA . ASN B 1 36 ? -9.766 5.184 -6.926 1 92.62 36 ASN B CA 1
ATOM 749 C C . ASN B 1 36 ? -9.047 4.344 -5.875 1 92.62 36 ASN B C 1
ATOM 751 O O . ASN B 1 36 ? -7.969 3.809 -6.133 1 92.62 36 ASN B O 1
ATOM 755 N N . CYS B 1 37 ? -9.68 4.25 -4.711 1 94.44 37 CYS B N 1
ATOM 756 C CA . CYS B 1 37 ? -9.109 3.445 -3.633 1 94.44 37 CYS B CA 1
ATOM 757 C C . CYS B 1 37 ? -9.094 1.968 -4.004 1 94.44 37 CYS B C 1
ATOM 759 O O . CYS B 1 37 ? -8.078 1.293 -3.836 1 94.44 37 CYS B O 1
ATOM 761 N N . GLN B 1 38 ? -10.227 1.546 -4.543 1 94.88 38 GLN B N 1
ATOM 762 C CA . GLN B 1 38 ? -10.312 0.157 -4.984 1 94.88 38 GLN B CA 1
ATOM 763 C C . GLN B 1 38 ? -9.297 -0.138 -6.082 1 94.88 38 GLN B C 1
ATOM 765 O O . GLN B 1 38 ? -8.68 -1.204 -6.094 1 94.88 38 GLN B O 1
ATOM 770 N N . HIS B 1 39 ? -9.109 0.786 -6.941 1 92.56 39 HIS B N 1
ATOM 771 C CA . HIS B 1 39 ? -8.141 0.61 -8.023 1 92.56 39 HIS B CA 1
ATOM 772 C C . HIS B 1 39 ? -6.727 0.473 -7.473 1 92.56 39 HIS B C 1
ATOM 774 O O . HIS B 1 39 ? -5.949 -0.359 -7.949 1 92.56 39 HIS B O 1
ATOM 780 N N . ALA B 1 40 ? -6.434 1.289 -6.516 1 91.44 40 ALA B N 1
ATOM 781 C CA . ALA B 1 40 ? -5.117 1.22 -5.879 1 91.44 40 ALA B CA 1
ATOM 782 C C . ALA B 1 40 ? -4.879 -0.156 -5.266 1 91.44 40 ALA B C 1
ATOM 784 O O . ALA B 1 40 ? -3.811 -0.747 -5.449 1 91.44 40 ALA B O 1
ATOM 785 N N . VAL B 1 41 ? -5.832 -0.632 -4.531 1 94.69 41 VAL B N 1
ATOM 786 C CA . VAL B 1 41 ? -5.73 -1.944 -3.902 1 94.69 41 VAL B CA 1
ATOM 787 C C . VAL B 1 41 ? -5.531 -3.018 -4.973 1 94.69 41 VAL B C 1
ATOM 789 O O . VAL B 1 41 ? -4.703 -3.916 -4.809 1 94.69 41 VAL B O 1
ATOM 792 N N . ASP B 1 42 ? -6.273 -2.922 -6.094 1 94.31 42 ASP B N 1
ATOM 793 C CA . ASP B 1 42 ? -6.16 -3.893 -7.18 1 94.31 42 ASP B CA 1
ATOM 794 C C . ASP B 1 42 ? -4.754 -3.896 -7.77 1 94.31 42 ASP B C 1
ATOM 796 O O . ASP B 1 42 ? -4.219 -4.957 -8.102 1 94.31 42 ASP B O 1
ATOM 800 N N . LEU B 1 43 ? -4.195 -2.783 -7.926 1 91.06 43 LEU B N 1
ATOM 801 C CA . LEU B 1 43 ? -2.836 -2.684 -8.445 1 91.06 43 LEU B CA 1
ATOM 802 C C . LEU B 1 43 ? -1.836 -3.291 -7.465 1 91.06 43 LEU B C 1
ATOM 804 O O . LEU B 1 43 ? -0.893 -3.969 -7.875 1 91.06 43 LEU B O 1
ATOM 808 N N . LEU B 1 44 ? -2.092 -2.967 -6.18 1 92.81 44 LEU B N 1
ATOM 809 C CA . LEU B 1 44 ? -1.23 -3.561 -5.164 1 92.81 44 LEU B CA 1
ATOM 810 C C . LEU B 1 44 ? -1.313 -5.082 -5.207 1 92.81 44 LEU B C 1
ATOM 812 O O . LEU B 1 44 ? -0.295 -5.77 -5.086 1 92.81 44 LEU B O 1
ATOM 816 N N . LYS B 1 45 ? -2.494 -5.641 -5.391 1 95.19 45 LYS B N 1
ATOM 817 C CA . LYS B 1 45 ? -2.719 -7.082 -5.434 1 95.19 45 LYS B CA 1
ATOM 818 C C . LYS B 1 45 ? -2.102 -7.699 -6.684 1 95.19 45 LYS B C 1
ATOM 820 O O . LYS B 1 45 ? -1.974 -8.922 -6.785 1 95.19 45 LYS B O 1
ATOM 825 N N . SER B 1 46 ? -1.749 -6.852 -7.66 1 94.75 46 SER B N 1
ATOM 82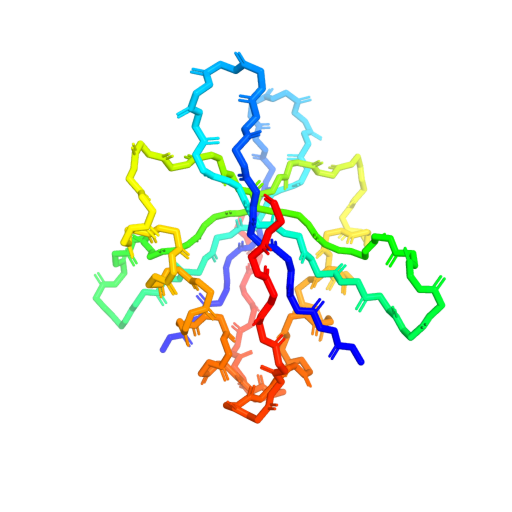6 C CA . SER B 1 46 ? -1.155 -7.348 -8.898 1 94.75 46 SER B CA 1
ATOM 827 C C . SER B 1 46 ? 0.365 -7.414 -8.797 1 94.75 46 SER B C 1
ATOM 829 O O . SER B 1 46 ? 1.032 -7.914 -9.703 1 94.75 46 SER B O 1
ATOM 831 N N . THR B 1 47 ? 0.941 -6.914 -7.73 1 95.44 47 THR B N 1
ATOM 832 C CA . THR B 1 47 ? 2.383 -7.027 -7.535 1 95.44 47 THR B CA 1
ATOM 833 C C . THR B 1 47 ? 2.754 -8.43 -7.059 1 95.44 47 THR B C 1
ATOM 835 O O . THR B 1 47 ? 1.881 -9.219 -6.691 1 95.44 47 THR B O 1
ATOM 838 N N . THR B 1 48 ? 4.082 -8.812 -7.176 1 95.25 48 THR B N 1
ATOM 839 C CA . THR B 1 48 ? 4.594 -10.117 -6.77 1 95.25 48 THR B CA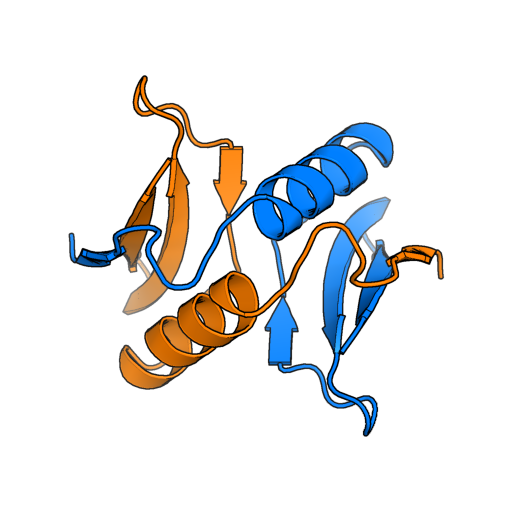 1
ATOM 840 C C . THR B 1 48 ? 5.938 -9.977 -6.059 1 95.25 48 THR B C 1
ATOM 842 O O . THR B 1 48 ? 6.5 -8.883 -6 1 95.25 48 THR B O 1
ATOM 845 N N . ALA B 1 49 ? 6.387 -11.062 -5.484 1 94.62 49 ALA B N 1
ATOM 846 C CA . ALA B 1 49 ? 7.695 -11.086 -4.836 1 94.62 49 ALA B CA 1
ATOM 847 C C . ALA B 1 49 ? 8.789 -10.633 -5.801 1 94.62 49 ALA B C 1
ATOM 849 O O . ALA B 1 49 ? 9.82 -10.117 -5.375 1 94.62 49 ALA B O 1
ATOM 850 N N . ALA B 1 50 ? 8.492 -10.719 -7.102 1 95.81 50 ALA B N 1
ATOM 851 C CA . ALA B 1 50 ? 9.492 -10.391 -8.109 1 95.81 50 ALA B CA 1
ATOM 852 C C . ALA B 1 50 ? 9.43 -8.914 -8.484 1 95.81 50 ALA B C 1
ATOM 854 O O . ALA B 1 50 ? 10.312 -8.398 -9.172 1 95.81 50 ALA B O 1
ATOM 855 N N . THR B 1 51 ? 8.367 -8.234 -8.055 1 96.56 51 THR B N 1
ATOM 856 C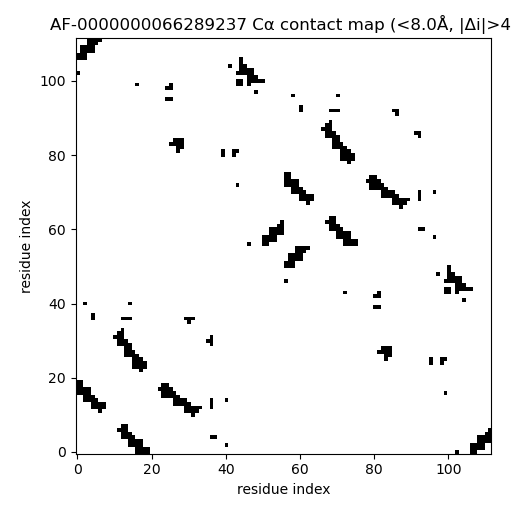 CA . THR B 1 51 ? 8.258 -6.82 -8.375 1 96.56 51 THR B CA 1
ATOM 857 C C . THR B 1 51 ? 9.43 -6.043 -7.781 1 96.56 51 THR B C 1
ATOM 859 O O . THR B 1 51 ? 9.664 -6.086 -6.57 1 96.56 51 THR B O 1
ATOM 862 N N . PRO B 1 52 ? 10.234 -5.324 -8.547 1 96.81 52 PRO B N 1
ATOM 863 C CA . PRO B 1 52 ? 11.453 -4.676 -8.055 1 96.81 52 PRO B CA 1
ATOM 864 C C . PRO B 1 52 ? 11.156 -3.514 -7.109 1 96.81 52 PRO B C 1
ATOM 866 O O . PRO B 1 52 ? 10.117 -2.863 -7.227 1 96.81 52 PRO B O 1
ATOM 869 N N . VAL B 1 53 ? 12.125 -3.311 -6.16 1 96.62 53 VAL B N 1
ATOM 870 C CA . VAL B 1 53 ? 12.102 -2.186 -5.23 1 96.62 53 VAL B CA 1
ATOM 871 C C . VAL B 1 53 ? 13.352 -1.328 -5.422 1 96.62 53 VAL B C 1
ATOM 873 O O . VAL B 1 53 ? 14.477 -1.836 -5.375 1 96.62 53 VAL B O 1
ATOM 876 N N . LYS B 1 54 ? 13.094 -0.045 -5.641 1 95.94 54 LYS B N 1
ATOM 877 C CA . LYS B 1 54 ? 14.195 0.897 -5.797 1 95.94 54 LYS B CA 1
ATOM 878 C C . LYS B 1 54 ? 14.25 1.876 -4.625 1 95.94 54 LYS B C 1
ATOM 880 O O . LYS B 1 54 ? 13.219 2.363 -4.168 1 95.94 54 LYS B O 1
ATOM 885 N N . GLU B 1 55 ? 15.453 2.088 -4.152 1 93.88 55 GLU B N 1
ATOM 886 C CA . GLU B 1 55 ? 15.648 3.146 -3.162 1 93.88 55 GLU B CA 1
ATOM 887 C C . GLU B 1 55 ? 16.125 4.434 -3.82 1 93.88 55 GLU B C 1
ATOM 889 O O . GLU B 1 55 ? 17.094 4.422 -4.59 1 93.88 55 GLU B O 1
ATOM 894 N N . VAL B 1 56 ? 15.305 5.477 -3.523 1 88.06 56 VAL B N 1
ATOM 895 C CA . VAL B 1 56 ? 15.688 6.73 -4.156 1 88.06 56 VAL B CA 1
ATOM 896 C C . VAL B 1 56 ? 15.891 7.805 -3.09 1 88.06 56 VAL B C 1
ATOM 898 O O . VAL B 1 56 ? 15.188 7.828 -2.08 1 88.06 56 VAL B O 1
#

Nearest PDB structures (foldseek):
  3bid-assembly4_G  TM=9.612E-01  e=7.241E-09  Neisseria meningitidis MC58
  3bid-assembly3_E  TM=9.760E-01  e=2.10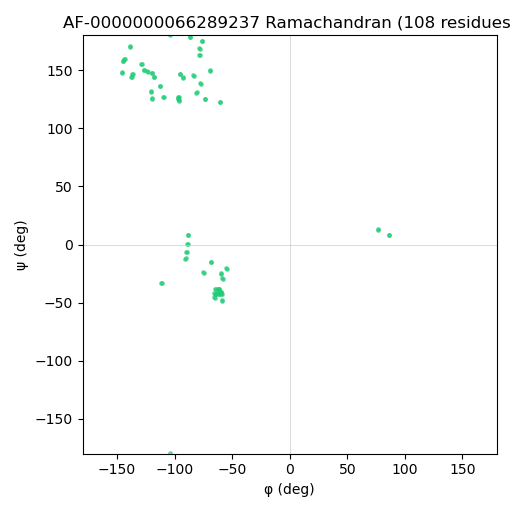9E-08  Neisseria meningitidis MC58
  6q2z-assembly1_B  TM=8.232E-01  e=1.092E-04  Haloferax volcanii DS2
  2k7i-assembly1_B  TM=8.310E-01  e=3.470E-03  Agrobacterium fabrum str. C58
  2k8e-assembly1_A  TM=8.355E-01  e=7.381E-03  Escherichia coli K-12

Sequence (112 aa):
MYFEIYKDAKGEYRWRLKAANHEIIAQGEGYTSKQNCQHAVDLLKSTTAATPVKEVMYFEIYKDAKGEYRWRLKAANHEIIAQGEGYTSKQNCQHAVDLLKSTTAATPVKEV

Foldseek 3Di:
DDKDWDADPVRWIWIFDADPVRHTDDIDDTHNDPVVRVVVVVVVVVDDPPHDDDDD/DDKDWDADPVRWIWIFDADPVRHTDDIDDTHNDPVVRVVVVVVVVVDDPPHDDDDD

Secondary structure (DSSP, 8-state):
-EEEEEE-TTS-EEEEEE-TT--EEEEB--BSSHHHHHHHHHHHHT--TTS-EEE-/-EEEEEE-TTS-EEEEEE-TT--EEEEB--BSSHHHHHHHHHHHHT--TTS-EEE-

InterPro domains:
  IPR010879 Domain of unknown function DUF1508 [PF07411] (8-55)
  IPR036913 YegP-like superfamily [SSF160113] (1-55)

pLDDT: mean 93.55, std 2.65, range [87.19, 97.06]

Radius of gyration: 13.08 Å; Cα contacts (8 Å, |Δi|>4): 239; chains: 2; bounding box: 32×30×31 Å

Solvent-accessible surface area (backbone atoms only — not comparable to full-atom values): 5950 Å² total; per-residue (Å²): 93,37,36,38,35,32,66,47,96,88,62,26,21,31,42,34,35,23,41,82,84,65,45,80,62,37,48,43,47,76,22,87,37,64,67,58,36,52,49,31,52,53,53,45,22,68,36,36,84,78,48,48,77,40,82,92,94,37,37,38,36,33,68,47,98,88,63,25,20,31,40,36,35,24,41,84,84,65,44,80,61,39,48,43,48,74,24,87,37,63,66,60,37,52,48,31,53,53,54,48,21,66,37,37,83,78,46,48,76,41,82,95

Organism: Neisseria meningitidis serogroup B (strain ATCC BAA-335 / MC58) (NCBI:txid122586)